Protein AF-0000000082933875 (afdb_homodimer)

Sequence (178 aa):
MRNLYGGKGKNNWSLFLLLLGGIVIGGFIGQYLGKVPYMQWINYGQEFGFKNPIVLDLSIIYIQFSFKMEITIASILGIIAAILIYKRIMRNLYGGKGKNNWSLFLLLLGGIVIGGFIGQYLGKVPYMQWINYGQEFGFKNPIVLDLSIIYIQFSFKMEITIASILGIIAAILIYKRI

Nearest PDB structures (foldseek):
  8j07-assembly1_o  TM=4.606E-01  e=3.537E+00  Homo sapiens
  5knc-assembly1_G  TM=3.522E-01  e=3.763E+00  Enterococcus hirae ATCC 9790
  8oui-assembly1_A  TM=2.511E-01  e=1.583E+00  Homo sapiens
  8ouj-assembly1_B  TM=2.886E-01  e=2.938E+00  Homo sapiens
  8j07-assembly1_o  TM=4.613E-01  e=4.138E+00  Homo sapiens

Organism: NCBI:txid1450156

Radius of gyration: 24.24 Å; Cα contacts (8 Å, |Δi|>4): 273; chains: 2; bounding box: 46×67×40 Å

InterPro domains:
  IPR025470 Protein of unknown function DUF4321 [PF14209] (40-86)

Secondary structure (DSSP, 8-state):
--TTS------HHHHHHHHHHHHHHHHHHHHHHTTSGGGGGGG-EEEEE-SS-EEEE-SSEEEEEEEEEEEEHHHHHHHHHHHHHHHH-/--TTS------HHHHHHHHHHHHHHHHHHHHHHTTSTT-GGGG-EEEEE-SS-EEEE-SSEEEEEEEEEEEEHHHHHHHHHHHHHHHH-

pLDDT: mean 89.06, std 16.61, range [25.64, 98.0]

Solvent-accessible surface area (backbone atoms only — not comparable to full-atom values): 9409 Å² total; per-residue (Å²): 130,78,65,70,72,56,82,64,66,91,43,75,64,56,53,51,51,39,36,52,49,17,32,45,52,16,25,50,51,12,58,61,44,28,69,38,91,92,35,37,73,36,40,46,62,51,80,44,65,55,93,62,61,52,70,48,76,71,89,31,42,38,40,37,40,37,43,39,33,48,49,20,51,27,10,53,51,20,34,54,52,29,52,54,50,57,75,69,102,131,81,64,72,72,54,82,63,66,92,41,74,64,57,54,51,50,39,36,52,48,17,32,44,53,16,25,51,51,11,57,60,43,30,69,41,92,89,34,42,70,35,40,45,61,50,80,44,64,53,92,60,62,54,70,47,76,71,89,32,42,37,39,37,40,38,43,39,32,49,50,20,52,28,10,52,52,19,33,54,51,29,53,56,49,58,76,68,102

Structure (mmCIF, N/CA/C/O backbone):
data_AF-0000000082933875-model_v1
#
loop_
_entity.id
_entity.type
_entity.pdbx_description
1 polymer 'DUF4321 domain-containing protein'
#
loop_
_atom_site.group_PDB
_atom_site.id
_atom_site.type_symbol
_atom_site.label_atom_id
_atom_site.label_alt_id
_atom_site.label_comp_id
_atom_site.label_asym_id
_atom_site.label_entity_id
_atom_site.label_seq_id
_atom_site.pdbx_PDB_ins_code
_atom_site.Cartn_x
_atom_site.Cartn_y
_atom_site.Cartn_z
_atom_site.occupancy
_atom_site.B_iso_or_equiv
_atom_site.auth_seq_id
_atom_site.auth_comp_id
_atom_site.auth_asym_id
_atom_site.auth_atom_id
_atom_site.pdbx_PDB_model_num
ATOM 1 N N . MET A 1 1 ? -24.047 -30.781 4.395 1 25.64 1 MET A N 1
ATOM 2 C CA . MET A 1 1 ? -23.297 -30.188 5.496 1 25.64 1 MET A CA 1
ATOM 3 C C . MET A 1 1 ? -22.891 -28.75 5.168 1 25.64 1 MET A C 1
ATOM 5 O O . MET A 1 1 ? -22.312 -28.047 6.004 1 25.64 1 MET A O 1
ATOM 9 N N . ARG A 1 2 ? -22.438 -28.547 3.842 1 37.28 2 ARG A N 1
ATOM 10 C CA . ARG A 1 2 ? -21.578 -27.547 3.227 1 37.28 2 ARG A CA 1
ATOM 11 C C . ARG A 1 2 ? -22.188 -26.141 3.369 1 37.28 2 ARG A C 1
ATOM 13 O O . ARG A 1 2 ? -21.812 -25.219 2.65 1 37.28 2 ARG A O 1
ATOM 20 N N . ASN A 1 3 ? -23.156 -26.219 4.191 1 36.19 3 ASN A N 1
ATOM 21 C CA . ASN A 1 3 ? -23.781 -24.922 4.359 1 36.19 3 ASN A CA 1
ATOM 22 C C . ASN A 1 3 ? -22.781 -23.875 4.871 1 36.19 3 ASN A C 1
ATOM 24 O O . ASN A 1 3 ? -23.172 -22.875 5.457 1 36.19 3 ASN A O 1
ATOM 28 N N . LEU A 1 4 ? -21.688 -24.375 5.148 1 43.41 4 LEU A N 1
ATOM 29 C CA . LEU A 1 4 ? -20.688 -23.562 5.852 1 43.41 4 LEU A CA 1
ATOM 30 C C . LEU A 1 4 ? -20.609 -22.172 5.254 1 43.41 4 LEU A C 1
ATOM 32 O O . LEU A 1 4 ? -20.094 -21.25 5.895 1 43.41 4 LEU A O 1
ATOM 36 N N . TYR A 1 5 ? -20.469 -22.234 3.953 1 46.09 5 TYR A N 1
ATOM 37 C CA . TYR A 1 5 ? -20.234 -20.922 3.391 1 46.09 5 TYR A CA 1
ATOM 38 C C . TYR A 1 5 ? -21.469 -20.031 3.535 1 46.09 5 TYR A C 1
ATOM 40 O O . TYR A 1 5 ? -22.5 -20.297 2.912 1 46.09 5 TYR A O 1
ATOM 48 N N . GLY A 1 6 ? -21.984 -19.859 4.656 1 40.56 6 GLY A N 1
ATOM 49 C CA . GLY A 1 6 ? -23.078 -18.938 4.918 1 40.56 6 GLY A CA 1
ATOM 50 C C . GLY A 1 6 ? -23.219 -17.859 3.859 1 40.56 6 GLY A C 1
ATOM 51 O O . GLY A 1 6 ? -22.281 -17.594 3.119 1 40.56 6 GLY A O 1
ATOM 52 N N . GLY A 1 7 ? -24.5 -17.656 3.424 1 38.84 7 GLY A N 1
ATOM 53 C CA . GLY A 1 7 ? -25 -16.656 2.49 1 38.84 7 GLY A CA 1
ATOM 54 C C . GLY A 1 7 ? -24.297 -15.328 2.602 1 38.84 7 GLY A C 1
ATOM 55 O O . GLY A 1 7 ? -24.922 -14.297 2.859 1 38.84 7 GLY A O 1
ATOM 56 N N . LYS A 1 8 ? -23.156 -15.227 3.391 1 46.88 8 LYS A N 1
ATOM 57 C CA . LYS A 1 8 ? -22.703 -13.844 3.395 1 46.88 8 LYS A CA 1
ATOM 58 C C . LYS A 1 8 ? -22.75 -13.242 1.991 1 46.88 8 LYS A C 1
ATOM 60 O O . LYS A 1 8 ? -22.469 -13.938 1.009 1 46.88 8 LYS A O 1
ATOM 65 N N . GLY A 1 9 ? -23.547 -12.406 1.633 1 53.41 9 GLY A N 1
ATOM 66 C CA . GLY A 1 9 ? -23.688 -11.633 0.412 1 53.41 9 GLY A CA 1
ATOM 67 C C . GLY A 1 9 ? -22.469 -11.711 -0.489 1 53.41 9 GLY A C 1
ATOM 68 O O . GLY A 1 9 ? -21.344 -11.859 -0.009 1 53.41 9 GLY A O 1
ATOM 69 N N . LYS A 1 10 ? -22.594 -12.492 -1.445 1 62.12 10 LYS A N 1
ATOM 70 C CA . LYS A 1 10 ? -21.547 -12.5 -2.467 1 62.12 10 LYS A CA 1
ATOM 71 C C . LYS A 1 10 ? -20.844 -11.148 -2.541 1 62.12 10 LYS A C 1
ATOM 73 O O . LYS A 1 10 ? -21.453 -10.141 -2.91 1 62.12 10 LYS A O 1
ATOM 78 N N . ASN A 1 11 ? -20.016 -10.922 -1.671 1 78.44 11 ASN A N 1
ATOM 79 C CA . ASN A 1 11 ? -19.344 -9.625 -1.611 1 78.44 11 ASN A CA 1
ATOM 80 C C . ASN A 1 11 ? -18.156 -9.57 -2.576 1 78.44 11 ASN A C 1
ATOM 82 O O . ASN A 1 11 ? -17.547 -10.594 -2.879 1 78.44 11 ASN A O 1
ATOM 86 N N . ASN A 1 12 ? -17.969 -8.523 -3.342 1 88.56 12 ASN A N 1
ATOM 87 C CA . ASN A 1 12 ? -16.891 -8.281 -4.289 1 88.56 12 ASN A CA 1
ATOM 88 C C . ASN A 1 12 ? -15.531 -8.633 -3.691 1 88.56 12 ASN A C 1
ATOM 90 O O . ASN A 1 12 ? -14.648 -9.125 -4.395 1 88.56 12 ASN A O 1
ATOM 94 N N . TRP A 1 13 ? -15.492 -8.562 -2.363 1 89.19 13 TRP A N 1
ATOM 95 C CA . TRP A 1 13 ? -14.211 -8.828 -1.721 1 89.19 13 TRP A CA 1
ATOM 96 C C . TRP A 1 13 ? -13.914 -10.328 -1.708 1 89.19 13 TRP A C 1
ATOM 98 O O . TRP A 1 13 ? -12.758 -10.734 -1.847 1 89.19 13 TRP A O 1
ATOM 108 N N .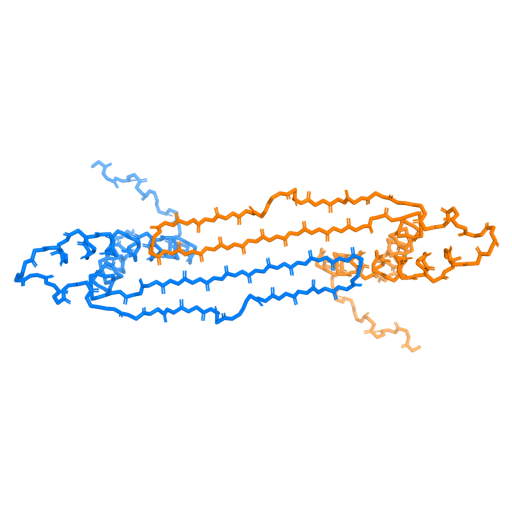 SER A 1 14 ? -14.906 -11.125 -1.561 1 90 14 SER A N 1
ATOM 109 C CA . SER A 1 14 ? -14.711 -12.57 -1.539 1 90 14 SER A CA 1
ATOM 110 C C . SER A 1 14 ? -14.242 -13.086 -2.896 1 90 14 SER A C 1
ATOM 112 O O . SER A 1 14 ? -13.383 -13.977 -2.969 1 90 14 SER A O 1
ATOM 114 N N . LEU A 1 15 ? -14.922 -12.523 -3.943 1 93.19 15 LEU A N 1
ATOM 115 C CA . LEU A 1 15 ? -14.477 -12.898 -5.281 1 93.19 15 LEU A CA 1
ATOM 116 C C . LEU A 1 15 ? -13.008 -12.547 -5.484 1 93.19 15 LEU A C 1
ATOM 118 O O . LEU A 1 15 ? -12.25 -13.328 -6.055 1 93.19 15 LEU A O 1
ATOM 122 N N . PHE A 1 16 ? -12.656 -11.352 -5.059 1 94.44 16 PHE A N 1
ATOM 123 C CA . PHE A 1 16 ? -11.281 -10.883 -5.176 1 94.44 16 PHE A CA 1
ATOM 124 C C . PHE A 1 16 ? -10.32 -11.852 -4.504 1 94.44 16 PHE A C 1
ATOM 126 O O . PHE A 1 16 ? -9.305 -12.227 -5.09 1 94.44 16 PHE A O 1
ATOM 133 N N . LEU A 1 17 ? -10.68 -12.289 -3.273 1 94 17 LEU A N 1
ATOM 134 C CA . LEU A 1 17 ? -9.828 -13.203 -2.521 1 94 17 LEU A CA 1
ATOM 135 C C . LEU A 1 17 ? -9.758 -14.562 -3.209 1 94 17 LEU A C 1
ATOM 137 O O . LEU A 1 17 ? -8.688 -15.18 -3.25 1 94 17 LEU A O 1
ATOM 141 N N . LEU A 1 18 ? -10.914 -15 -3.674 1 95.25 18 LEU A N 1
ATOM 142 C CA . LEU A 1 18 ? -10.969 -16.297 -4.359 1 95.25 18 LEU A CA 1
ATOM 143 C C . LEU A 1 18 ? -10.125 -16.266 -5.625 1 95.25 18 LEU A C 1
ATOM 145 O O . LEU A 1 18 ? -9.43 -17.234 -5.93 1 95.25 18 LEU A O 1
ATOM 149 N N . LEU A 1 19 ? -10.156 -15.109 -6.363 1 96.5 19 LEU A N 1
ATOM 150 C CA . LEU A 1 19 ? -9.367 -14.961 -7.574 1 96.5 19 LEU A CA 1
ATOM 151 C C . LEU A 1 19 ? -7.871 -14.977 -7.254 1 96.5 19 LEU A C 1
ATOM 153 O O . LEU A 1 19 ? -7.098 -15.656 -7.93 1 96.5 19 LEU A O 1
ATOM 157 N N . LEU A 1 20 ? -7.484 -14.258 -6.223 1 95.06 20 LEU A N 1
ATOM 158 C CA . LEU A 1 20 ? -6.09 -14.234 -5.793 1 95.06 20 LEU A CA 1
ATOM 159 C C . LEU A 1 20 ? -5.621 -15.641 -5.418 1 95.06 20 LEU A C 1
ATOM 161 O O . LEU A 1 20 ? -4.555 -16.078 -5.859 1 95.06 20 LEU A O 1
ATOM 165 N N . GLY A 1 21 ? -6.434 -16.281 -4.637 1 96.44 21 GLY A N 1
ATOM 166 C CA . GLY A 1 21 ? -6.125 -17.656 -4.266 1 96.44 21 GLY A CA 1
ATOM 167 C C . GLY A 1 21 ? -6.008 -18.578 -5.457 1 96.44 21 GLY A C 1
ATOM 168 O O . GLY A 1 21 ? -5.098 -19.406 -5.52 1 96.44 21 GLY A O 1
ATOM 169 N N . GLY A 1 22 ? -6.953 -18.469 -6.348 1 96.69 22 GLY A N 1
ATOM 170 C CA . GLY A 1 22 ? -6.93 -19.281 -7.555 1 96.69 22 GLY A CA 1
ATOM 171 C C . GLY A 1 22 ? -5.668 -19.094 -8.375 1 96.69 22 GLY A C 1
ATOM 172 O O . GLY A 1 22 ? -5.059 -20.062 -8.82 1 96.69 22 GLY A O 1
ATOM 173 N N . ILE A 1 23 ? -5.285 -17.812 -8.547 1 97.25 23 ILE A N 1
ATOM 174 C CA . ILE A 1 23 ? -4.09 -17.484 -9.312 1 97.25 23 ILE A CA 1
ATOM 175 C C . ILE A 1 23 ? -2.865 -18.109 -8.641 1 97.25 23 ILE A C 1
ATOM 177 O O . ILE A 1 23 ? -2.018 -18.703 -9.312 1 97.25 23 ILE A O 1
ATOM 181 N N . VAL A 1 24 ? -2.834 -17.969 -7.32 1 96.5 24 VAL A N 1
ATOM 182 C CA . VAL A 1 24 ? -1.686 -18.453 -6.562 1 96.5 24 VAL A CA 1
ATOM 183 C C . VAL A 1 24 ? -1.627 -19.984 -6.633 1 96.5 24 VAL A C 1
ATOM 185 O O . VAL A 1 24 ? -0.588 -20.547 -6.969 1 96.5 24 VAL A O 1
ATOM 188 N N . ILE A 1 25 ? -2.688 -20.688 -6.398 1 97.12 25 ILE A N 1
ATOM 189 C CA . ILE A 1 25 ? -2.744 -22.156 -6.438 1 97.12 25 ILE A CA 1
ATOM 190 C C . ILE A 1 25 ? -2.41 -22.641 -7.844 1 97.12 25 ILE A C 1
ATOM 192 O O . ILE A 1 25 ? -1.606 -23.562 -8.008 1 97.12 25 ILE A O 1
ATOM 196 N N . GLY A 1 26 ? -3.084 -22.062 -8.828 1 96.88 26 GLY A N 1
ATOM 197 C CA . GLY A 1 26 ? -2.777 -22.406 -10.203 1 96.88 26 GLY A CA 1
ATOM 198 C C . GLY A 1 26 ? -1.312 -22.234 -10.555 1 96.88 26 GLY A C 1
ATOM 199 O O . GLY A 1 26 ? -0.711 -23.109 -11.188 1 96.88 26 GLY A O 1
ATOM 200 N N . GLY A 1 27 ? -0.759 -21.078 -10.227 1 96.06 27 GLY A N 1
ATOM 201 C CA . GLY A 1 27 ? 0.65 -20.812 -10.469 1 96.06 27 GLY A CA 1
ATOM 202 C C . GLY A 1 27 ? 1.567 -21.844 -9.852 1 96.06 27 GLY A C 1
ATOM 203 O O . GLY A 1 27 ? 2.529 -22.281 -10.477 1 96.06 27 GLY A O 1
ATOM 204 N N . PHE A 1 28 ? 1.261 -22.203 -8.648 1 96.25 28 PHE A N 1
ATOM 205 C CA . PHE A 1 28 ? 2.057 -23.219 -7.969 1 96.25 28 PHE A CA 1
ATOM 206 C C . PHE A 1 28 ? 1.969 -24.547 -8.695 1 96.25 28 PHE A C 1
ATOM 208 O O . PHE A 1 28 ? 2.975 -25.25 -8.852 1 96.25 28 PHE A O 1
ATOM 215 N N . ILE A 1 29 ? 0.787 -24.984 -9.055 1 96.44 29 ILE A N 1
ATOM 216 C CA . ILE A 1 29 ? 0.592 -26.203 -9.844 1 96.44 29 ILE A CA 1
ATOM 217 C C . ILE A 1 29 ? 1.421 -26.125 -11.125 1 96.44 29 ILE A C 1
ATOM 219 O O . ILE A 1 29 ? 2.078 -27.109 -11.5 1 96.44 29 ILE A O 1
ATOM 223 N N . GLY A 1 30 ? 1.35 -24.969 -11.797 1 96.56 30 GLY A N 1
ATOM 224 C CA . GLY A 1 30 ? 2.131 -24.781 -13.008 1 96.56 30 GLY A CA 1
ATOM 225 C C . GLY A 1 30 ? 3.625 -24.938 -12.781 1 96.56 30 GLY A C 1
ATOM 226 O O . GLY A 1 30 ? 4.312 -25.594 -13.57 1 96.56 30 GLY A O 1
ATOM 227 N N . GLN A 1 31 ? 4.133 -24.312 -11.789 1 95.38 31 GLN A N 1
ATOM 228 C CA . GLN A 1 31 ? 5.555 -24.406 -11.469 1 95.38 31 GLN A CA 1
ATOM 229 C C . GLN A 1 31 ? 5.957 -25.859 -11.172 1 95.38 31 GLN A C 1
ATOM 231 O O . GLN A 1 31 ? 7.031 -26.297 -1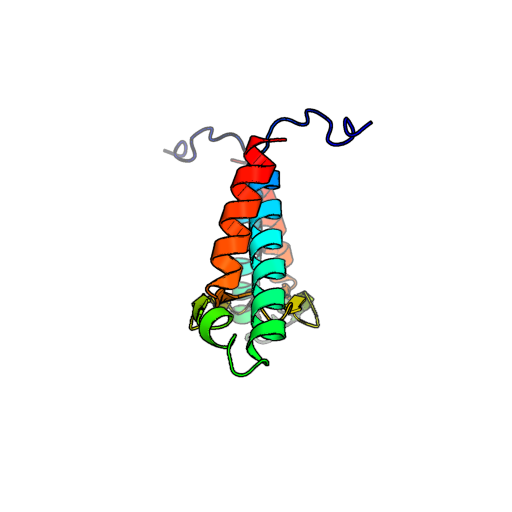1.578 1 95.38 31 GLN A O 1
ATOM 236 N N . TYR A 1 32 ? 5.109 -26.531 -10.383 1 95.5 32 TYR A N 1
ATOM 237 C CA . TYR A 1 32 ? 5.395 -27.922 -10.023 1 95.5 32 TYR A CA 1
ATOM 238 C C . TYR A 1 32 ? 5.355 -28.828 -11.25 1 95.5 32 TYR A C 1
ATOM 240 O O . TYR A 1 32 ? 6.289 -29.594 -11.484 1 95.5 32 TYR A O 1
ATOM 248 N N . LEU A 1 33 ? 4.367 -28.828 -12.023 1 95.69 33 LEU A N 1
ATOM 249 C CA . LEU A 1 33 ? 4.195 -29.672 -1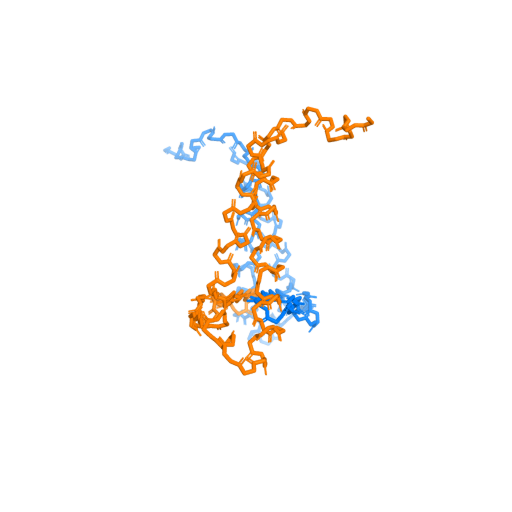3.203 1 95.69 33 LEU A CA 1
ATOM 250 C C . LEU A 1 33 ? 5.141 -29.234 -14.32 1 95.69 33 LEU A C 1
ATOM 252 O O . LEU A 1 33 ? 5.473 -30.047 -15.195 1 95.69 33 LEU A O 1
ATOM 256 N N . GLY A 1 34 ? 5.418 -27.953 -14.336 1 95.06 34 GLY A N 1
ATOM 257 C CA . GLY A 1 34 ? 6.34 -27.453 -15.344 1 95.06 34 GLY A CA 1
ATOM 258 C C . GLY A 1 34 ? 7.703 -28.109 -15.297 1 95.06 34 GLY A C 1
ATOM 259 O O . GLY A 1 34 ? 8.477 -28.016 -16.25 1 95.06 34 GLY A O 1
ATOM 260 N N . LYS A 1 35 ? 7.938 -28.812 -14.25 1 95.19 35 LYS A N 1
ATOM 261 C CA . LYS A 1 35 ? 9.211 -29.5 -14.094 1 95.19 35 LYS A CA 1
ATOM 262 C C . LYS A 1 35 ? 9.219 -30.828 -14.852 1 95.19 35 LYS A C 1
ATOM 264 O O . LYS A 1 35 ? 10.281 -31.422 -15.07 1 95.19 35 LYS A O 1
ATOM 269 N N . VAL A 1 36 ? 8.141 -31.297 -15.242 1 94.12 36 VAL A N 1
ATOM 270 C CA . VAL A 1 36 ? 7.992 -32.531 -16 1 94.12 36 VAL A CA 1
ATOM 271 C C . VAL A 1 36 ? 8.141 -32.25 -17.484 1 94.12 36 VAL A C 1
ATOM 273 O O . VAL A 1 36 ? 7.52 -31.312 -18.016 1 94.12 36 VAL A O 1
ATOM 276 N N . PRO A 1 37 ? 9.016 -32.969 -18.328 1 92.31 37 PRO A N 1
ATOM 277 C CA . PRO A 1 37 ? 9.367 -32.688 -19.719 1 92.31 37 PRO A CA 1
ATOM 278 C C . PRO A 1 37 ? 8.148 -32.531 -20.609 1 92.31 37 PRO A C 1
ATOM 280 O O . PRO A 1 37 ? 8.117 -31.656 -21.484 1 92.31 37 PRO A O 1
ATOM 283 N N . TYR A 1 38 ? 7.035 -33.156 -20.375 1 93.25 38 TYR A N 1
ATOM 284 C CA . TYR A 1 38 ? 5.871 -33.094 -21.25 1 93.25 38 TYR A CA 1
ATOM 285 C C . TYR A 1 38 ? 4.824 -32.125 -20.703 1 93.25 38 TYR A C 1
ATOM 287 O O . TYR A 1 38 ? 3.814 -31.859 -21.359 1 93.25 38 TYR A O 1
ATOM 295 N N . MET A 1 39 ? 5.16 -31.469 -19.594 1 95.44 39 MET A N 1
ATOM 296 C CA . MET A 1 39 ? 4.156 -30.609 -18.969 1 95.44 39 MET A CA 1
ATOM 297 C C . MET A 1 39 ? 4.691 -29.188 -18.797 1 95.44 39 MET A C 1
ATOM 299 O O . MET A 1 39 ? 4.113 -28.391 -18.062 1 95.44 39 MET A O 1
ATOM 303 N N . GLN A 1 40 ? 5.691 -28.781 -19.562 1 94.62 40 GLN A N 1
ATOM 304 C CA . GLN A 1 40 ? 6.332 -27.484 -19.422 1 94.62 40 GLN A CA 1
ATOM 305 C C . GLN A 1 40 ? 5.41 -26.359 -19.891 1 94.62 40 GLN A C 1
ATOM 307 O O . GLN A 1 40 ? 5.488 -25.234 -19.406 1 94.62 40 GLN A O 1
ATOM 312 N N . TRP A 1 41 ? 4.57 -26.766 -20.891 1 95.44 41 TRP A N 1
ATOM 313 C CA . TRP A 1 41 ? 3.664 -25.781 -21.469 1 95.44 41 TRP A CA 1
ATOM 314 C C . TRP A 1 41 ? 2.699 -25.25 -20.406 1 95.44 41 TRP A C 1
ATOM 316 O O . TRP A 1 41 ? 2.217 -24.109 -20.516 1 95.44 41 TRP A O 1
ATOM 326 N N . ILE A 1 42 ? 2.521 -25.906 -19.25 1 96.5 42 ILE A N 1
ATOM 327 C CA . ILE A 1 42 ? 1.612 -25.531 -18.188 1 96.5 42 ILE A CA 1
ATOM 328 C C . ILE A 1 42 ? 2.189 -24.328 -17.422 1 96.5 42 ILE A C 1
ATOM 330 O O . ILE A 1 42 ? 1.443 -23.484 -16.922 1 96.5 42 ILE A O 1
ATOM 334 N N . ASN A 1 43 ? 3.418 -24.188 -17.406 1 96.38 43 ASN A N 1
ATOM 335 C CA . ASN A 1 43 ? 4.109 -23.156 -16.641 1 96.38 43 ASN A CA 1
ATOM 336 C C . ASN A 1 43 ? 4.484 -21.969 -17.516 1 96.38 43 ASN A C 1
ATOM 338 O O . ASN A 1 43 ? 5.121 -21.031 -17.047 1 96.38 43 ASN A O 1
ATOM 342 N N . TYR A 1 44 ? 4.141 -22.125 -18.828 1 95.5 44 TYR A N 1
ATOM 343 C CA . TYR A 1 44 ? 4.375 -20.969 -19.703 1 95.5 44 TYR A CA 1
ATOM 344 C C . TYR A 1 44 ? 3.521 -19.781 -19.281 1 95.5 44 TYR A C 1
ATOM 346 O O . TYR A 1 44 ? 2.311 -19.922 -19.078 1 95.5 44 TYR A O 1
ATOM 354 N N . GLY A 1 45 ? 4.156 -18.594 -19 1 94.25 45 GLY A N 1
ATOM 355 C CA . GLY A 1 45 ? 3.414 -17.438 -18.5 1 94.25 45 GLY A CA 1
ATOM 356 C C . GLY A 1 45 ? 4.164 -16.125 -18.656 1 94.25 45 GLY A C 1
ATOM 357 O O . GLY A 1 45 ? 5.273 -16.109 -19.203 1 94.25 45 GLY A O 1
ATOM 358 N N . GLN A 1 46 ? 3.52 -15.039 -18.359 1 93.88 46 GLN A N 1
ATOM 359 C CA . GLN A 1 46 ? 4.074 -13.695 -18.422 1 93.88 46 GLN A CA 1
ATOM 360 C C . GLN A 1 46 ? 3.965 -13 -17.062 1 93.88 46 GLN A C 1
ATOM 362 O O . GLN A 1 46 ? 3.039 -13.266 -16.297 1 93.88 46 GLN A O 1
ATOM 367 N N . GLU A 1 47 ? 5.016 -12.109 -16.859 1 94.12 47 GLU A N 1
ATOM 368 C CA . GLU A 1 47 ? 5 -11.312 -15.633 1 94.12 47 GLU A CA 1
ATOM 369 C C . GLU A 1 47 ? 4.184 -10.031 -15.82 1 94.12 47 GLU A C 1
ATOM 371 O O . GLU A 1 47 ? 4.352 -9.32 -16.812 1 94.12 47 GLU A O 1
ATOM 376 N N . PHE A 1 48 ? 3.324 -9.867 -14.898 1 94.31 48 PHE A N 1
ATOM 377 C CA . PHE A 1 48 ? 2.531 -8.648 -14.867 1 94.31 48 PHE A CA 1
ATOM 378 C C . PHE A 1 48 ? 2.791 -7.867 -13.578 1 94.31 48 PHE A C 1
ATOM 380 O O . PHE A 1 48 ? 3.064 -8.461 -12.531 1 94.31 48 PHE A O 1
ATOM 387 N N . GLY A 1 49 ? 2.82 -6.605 -13.672 1 94 49 GLY A N 1
ATOM 388 C CA . GLY A 1 49 ? 3.012 -5.758 -12.5 1 94 49 GLY A CA 1
ATOM 389 C C . GLY A 1 49 ? 3.652 -4.422 -12.836 1 94 49 GLY A C 1
ATOM 390 O O . GLY A 1 49 ? 3.686 -4.016 -13.992 1 94 49 GLY A O 1
ATOM 391 N N . PHE A 1 50 ? 4.082 -3.68 -11.867 1 93.69 50 PHE A N 1
ATOM 392 C CA . PHE A 1 50 ? 4.801 -2.424 -12.047 1 93.69 50 PHE A CA 1
ATOM 393 C C . PHE A 1 50 ? 6.277 -2.682 -12.32 1 93.69 50 PHE A C 1
ATOM 395 O O . PHE A 1 50 ? 6.93 -3.428 -11.586 1 93.69 50 PHE A O 1
ATOM 402 N N . LYS A 1 51 ? 6.652 -2.203 -13.438 1 92 51 LYS A N 1
ATOM 403 C CA . LYS A 1 51 ? 8.078 -2.326 -13.734 1 92 51 LYS A CA 1
ATOM 404 C C . LYS A 1 51 ? 8.922 -1.662 -12.656 1 92 51 LYS A C 1
ATOM 406 O O . LYS A 1 51 ? 9.93 -2.223 -12.219 1 92 51 LYS A O 1
ATOM 411 N N . ASN A 1 52 ? 8.438 -0.452 -12.219 1 93.75 52 ASN A N 1
ATOM 412 C CA . ASN A 1 52 ? 9.047 0.262 -11.102 1 93.75 52 ASN A CA 1
ATOM 413 C C . ASN A 1 52 ? 8.047 0.5 -9.977 1 93.75 52 ASN A C 1
ATOM 415 O O . ASN A 1 52 ? 6.863 0.718 -10.227 1 93.75 52 ASN A O 1
ATOM 419 N N . PRO A 1 53 ? 8.531 0.38 -8.711 1 93.12 53 PRO A N 1
ATOM 420 C CA . PRO A 1 53 ? 7.625 0.668 -7.598 1 93.12 53 PRO A CA 1
ATOM 421 C C . PRO A 1 53 ? 7.059 2.086 -7.652 1 93.12 53 PRO A C 1
ATOM 423 O O . PRO A 1 53 ? 7.703 2.992 -8.18 1 93.12 53 PRO A O 1
ATOM 426 N N . ILE A 1 54 ? 5.914 2.205 -7.25 1 95.56 54 ILE A N 1
ATOM 427 C CA . ILE A 1 54 ? 5.34 3.531 -7.051 1 95.56 54 ILE A CA 1
ATOM 428 C C . ILE A 1 54 ? 5.898 4.148 -5.773 1 95.56 54 ILE A C 1
ATOM 430 O O . ILE A 1 54 ? 5.695 3.619 -4.68 1 95.56 54 ILE A O 1
ATOM 434 N N . VAL A 1 55 ? 6.633 5.168 -5.922 1 95.12 55 VAL A N 1
ATOM 435 C CA . VAL A 1 55 ? 7.328 5.742 -4.777 1 95.12 55 VAL A CA 1
ATOM 436 C C . VAL A 1 55 ? 6.879 7.188 -4.574 1 95.12 55 VAL A C 1
ATOM 438 O O . VAL A 1 55 ? 6.891 7.988 -5.516 1 95.12 55 VAL A O 1
ATOM 441 N N . LEU A 1 56 ? 6.406 7.535 -3.488 1 93.5 56 LEU A N 1
ATOM 442 C CA . LEU A 1 56 ? 6.145 8.906 -3.055 1 93.5 56 LEU A CA 1
ATOM 443 C C . LEU A 1 56 ? 7.16 9.344 -2.006 1 93.5 56 LEU A C 1
ATOM 445 O O . LEU A 1 56 ? 7.148 8.844 -0.876 1 93.5 56 LEU A O 1
ATOM 449 N N . ASP A 1 57 ? 8 10.242 -2.404 1 95.31 57 ASP A N 1
ATOM 450 C CA . ASP A 1 57 ? 9.031 10.773 -1.521 1 95.31 57 ASP A CA 1
ATOM 451 C C . ASP A 1 57 ? 8.883 12.281 -1.347 1 95.31 57 ASP A C 1
ATOM 453 O O . ASP A 1 57 ? 9.195 13.047 -2.262 1 95.31 57 ASP A O 1
ATOM 457 N N . LEU A 1 58 ? 8.344 12.75 -0.271 1 93.75 58 LEU A N 1
ATOM 458 C CA . LEU A 1 58 ? 8.133 14.164 0.006 1 93.75 58 LEU A CA 1
ATOM 459 C C . LEU A 1 58 ? 9.172 14.68 1.002 1 93.75 58 LEU A C 1
ATOM 461 O O . LEU A 1 58 ? 9.047 15.797 1.509 1 93.75 58 LEU A O 1
ATOM 465 N N . SER A 1 59 ? 10.188 13.977 1.291 1 90.94 59 SER A N 1
ATOM 466 C CA . SER A 1 59 ? 11.227 14.297 2.262 1 90.94 59 SER A CA 1
ATOM 467 C C . SER A 1 59 ? 10.742 14.055 3.689 1 90.94 59 SER A C 1
ATOM 469 O O . SER A 1 59 ? 11.477 13.5 4.512 1 90.94 59 SER A O 1
ATOM 471 N N . ILE A 1 60 ? 9.539 14.32 3.988 1 93.75 60 ILE A N 1
ATOM 472 C CA . ILE A 1 60 ? 8.938 14.156 5.309 1 93.75 60 ILE A CA 1
ATOM 473 C C . ILE A 1 60 ? 8.211 12.82 5.379 1 93.75 60 ILE A C 1
ATOM 475 O O . ILE A 1 60 ? 8.266 12.125 6.398 1 93.75 60 ILE A O 1
ATOM 479 N N . ILE A 1 61 ? 7.578 12.469 4.273 1 96 61 ILE A N 1
ATOM 480 C CA . ILE A 1 61 ? 6.816 11.227 4.172 1 96 61 ILE A CA 1
ATOM 481 C C . ILE A 1 61 ? 7.328 10.398 2.99 1 96 61 ILE A C 1
ATOM 483 O O . ILE A 1 61 ? 7.555 10.938 1.903 1 96 61 ILE A O 1
ATOM 487 N N . TYR A 1 62 ? 7.57 9.141 3.254 1 96.06 62 TYR A N 1
ATOM 488 C CA . TYR A 1 62 ? 7.992 8.195 2.225 1 96.06 62 TYR A CA 1
ATOM 489 C C . TYR A 1 62 ? 7.043 7.008 2.148 1 96.06 62 TYR A C 1
ATOM 491 O O . TYR A 1 62 ? 6.762 6.363 3.162 1 96.06 62 TYR A O 1
ATOM 499 N N . ILE A 1 63 ? 6.457 6.719 1.016 1 96.81 63 ILE A N 1
ATOM 500 C CA . ILE A 1 63 ? 5.59 5.57 0.768 1 96.81 63 ILE A CA 1
ATOM 501 C C . ILE A 1 63 ? 6.039 4.852 -0.501 1 96.81 63 ILE A C 1
ATOM 503 O O . ILE A 1 63 ? 6.312 5.488 -1.521 1 96.81 63 ILE A O 1
ATOM 507 N N . GLN A 1 64 ? 6.168 3.645 -0.444 1 96.81 64 GLN A N 1
ATOM 508 C C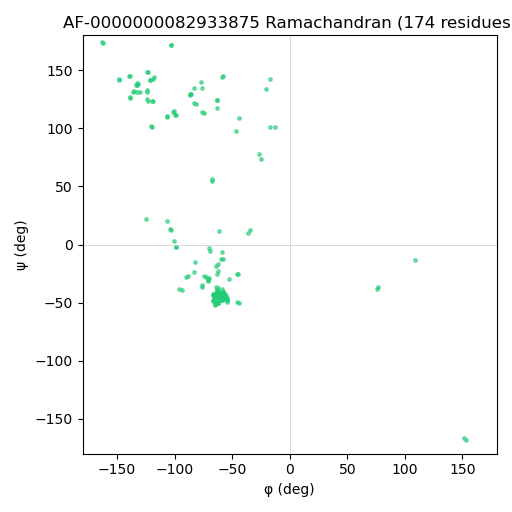A . GLN A 1 64 ? 6.539 2.844 -1.605 1 96.81 64 GLN A CA 1
ATOM 509 C C . GLN A 1 64 ? 5.637 1.62 -1.741 1 96.81 64 GLN A C 1
ATOM 511 O O . GLN A 1 64 ? 5.32 0.961 -0.748 1 96.81 64 GLN A O 1
ATOM 516 N N . PHE A 1 65 ? 5.207 1.292 -2.91 1 97.31 65 PHE A N 1
ATOM 517 C CA . PHE A 1 65 ? 4.379 0.135 -3.223 1 97.31 65 PHE A CA 1
ATOM 518 C C . PHE A 1 65 ? 4.887 -0.572 -4.473 1 97.31 65 PHE A C 1
ATOM 520 O O . PHE A 1 65 ? 5.219 0.076 -5.469 1 97.31 65 PHE A O 1
ATOM 527 N N . SER A 1 66 ? 5.016 -1.791 -4.391 1 97.12 66 SER A N 1
ATOM 528 C CA . SER A 1 66 ? 5.387 -2.613 -5.535 1 97.12 66 SER A CA 1
ATOM 529 C C . SER A 1 66 ? 4.477 -3.83 -5.664 1 97.12 66 SER A C 1
ATOM 531 O O . SER A 1 66 ? 4.109 -4.445 -4.66 1 97.12 66 SER A O 1
ATOM 533 N N . PHE A 1 67 ? 4.109 -4.133 -6.805 1 97.25 67 PHE A N 1
ATOM 534 C CA . PHE A 1 67 ? 3.285 -5.293 -7.109 1 97.25 67 PHE A CA 1
ATOM 535 C C . PHE A 1 67 ? 3.775 -5.988 -8.375 1 97.25 67 PHE A C 1
ATOM 537 O O . PHE A 1 67 ? 3.977 -5.348 -9.406 1 97.25 67 PHE A O 1
ATOM 544 N N . LYS A 1 68 ? 4.035 -7.254 -8.305 1 96.56 68 LYS A N 1
ATOM 545 C CA . LYS A 1 68 ? 4.391 -8.117 -9.43 1 96.56 68 LYS A CA 1
ATOM 546 C C . LYS A 1 68 ? 3.688 -9.469 -9.328 1 96.56 68 LYS A C 1
ATOM 548 O O . LYS A 1 68 ? 3.504 -10 -8.234 1 96.56 68 LYS A O 1
ATOM 553 N N . MET A 1 69 ? 3.307 -10.031 -10.469 1 95.56 69 MET A N 1
ATOM 554 C CA . MET A 1 69 ? 2.65 -11.336 -10.492 1 95.56 69 MET A CA 1
ATOM 555 C C . MET A 1 69 ? 3 -12.094 -11.766 1 95.56 69 MET A C 1
ATOM 557 O O . MET A 1 69 ? 3.121 -11.492 -12.836 1 95.56 69 MET A O 1
ATOM 561 N N . GLU A 1 70 ? 3.184 -13.297 -11.672 1 95.62 70 GLU A N 1
ATOM 562 C CA . GLU A 1 70 ? 3.375 -14.172 -12.828 1 95.62 70 GLU A CA 1
ATOM 563 C C . GLU A 1 70 ? 2.092 -14.922 -13.164 1 95.62 70 GLU A C 1
ATOM 565 O O . GLU A 1 70 ? 1.593 -15.711 -12.352 1 95.62 70 GLU A O 1
ATOM 570 N N . ILE A 1 71 ? 1.534 -14.656 -14.305 1 96.62 71 ILE A N 1
ATOM 571 C CA . ILE A 1 71 ? 0.327 -15.344 -14.758 1 96.62 71 ILE A CA 1
ATOM 572 C C . ILE A 1 71 ? 0.698 -16.453 -15.742 1 96.62 71 ILE A C 1
ATOM 574 O O . ILE A 1 71 ? 1.18 -16.172 -16.844 1 96.62 71 ILE A O 1
ATOM 578 N N . THR A 1 72 ? 0.539 -17.703 -15.406 1 97.25 72 THR A N 1
ATOM 579 C CA . THR A 1 72 ? 0.799 -18.875 -16.25 1 97.25 72 THR A CA 1
ATOM 580 C C . THR A 1 72 ? -0.506 -19.453 -16.781 1 97.25 72 THR A C 1
ATOM 582 O O . THR A 1 72 ? -1.592 -19 -16.406 1 97.25 72 THR A O 1
ATOM 585 N N . ILE A 1 73 ? -0.383 -20.438 -17.719 1 97.69 73 ILE A N 1
ATOM 586 C CA . ILE A 1 73 ? -1.556 -21.141 -18.234 1 97.69 73 ILE A CA 1
ATOM 587 C C . ILE A 1 73 ? -2.311 -21.797 -17.078 1 97.69 73 ILE A C 1
ATOM 589 O O . ILE A 1 73 ? -3.541 -21.734 -17.016 1 97.69 73 ILE A O 1
ATOM 593 N N . ALA A 1 74 ? -1.546 -22.359 -16.156 1 97.94 74 ALA A N 1
ATOM 594 C CA . ALA A 1 74 ? -2.139 -22.984 -14.984 1 97.94 74 ALA A CA 1
ATOM 595 C C . ALA A 1 74 ? -2.873 -21.953 -14.125 1 97.94 74 ALA A C 1
ATOM 597 O O . ALA A 1 74 ? -3.936 -22.25 -13.57 1 97.94 74 ALA A O 1
ATOM 598 N N . SER A 1 75 ? -2.389 -20.766 -14 1 98 75 SER A N 1
ATOM 599 C CA . SER A 1 75 ? -3.029 -19.688 -13.258 1 98 75 SER A CA 1
ATOM 600 C C . SER A 1 75 ? -4.371 -19.297 -13.875 1 98 75 SER A C 1
ATOM 602 O O . SER A 1 75 ? -5.336 -19.031 -13.164 1 98 75 SER A O 1
ATOM 604 N N . ILE A 1 76 ? -4.387 -19.234 -15.164 1 97.75 76 ILE A N 1
ATOM 605 C CA . ILE A 1 76 ? -5.617 -18.922 -15.883 1 97.75 76 ILE A CA 1
ATOM 606 C C . ILE A 1 76 ? -6.688 -19.953 -15.547 1 97.75 76 ILE A C 1
ATOM 608 O O . ILE A 1 76 ? -7.832 -19.609 -15.258 1 97.75 76 ILE A O 1
ATOM 612 N N . LEU A 1 77 ? -6.25 -21.234 -15.547 1 97.94 77 LEU A N 1
ATOM 613 C CA . LEU A 1 77 ? -7.176 -22.281 -15.156 1 97.94 77 LEU A CA 1
ATOM 614 C C . LEU A 1 77 ? -7.645 -22.094 -13.719 1 97.94 77 LEU A C 1
ATOM 616 O O . LEU A 1 77 ? -8.812 -22.344 -13.398 1 97.94 77 LEU A O 1
ATOM 620 N N . GLY A 1 78 ? -6.73 -21.734 -12.906 1 97.56 78 GLY A N 1
ATOM 621 C CA . GLY A 1 78 ? -7.078 -21.438 -11.523 1 97.56 78 GLY A CA 1
ATOM 622 C C . GLY A 1 78 ? -8.109 -20.328 -11.398 1 97.56 78 GLY A C 1
ATOM 623 O O . GLY A 1 78 ? -9.023 -20.422 -10.57 1 97.56 78 GLY A O 1
ATOM 624 N N . ILE A 1 79 ? -8.039 -19.297 -12.227 1 97.56 79 ILE A N 1
ATOM 625 C CA . ILE A 1 79 ? -8.984 -18.188 -12.242 1 97.56 79 ILE A CA 1
ATOM 626 C C . ILE A 1 79 ? -10.367 -18.688 -12.656 1 97.56 79 ILE A C 1
ATOM 628 O O . ILE A 1 79 ? -11.367 -18.375 -12.016 1 97.56 79 ILE A O 1
ATOM 632 N N . ILE A 1 80 ? -10.406 -19.422 -13.734 1 97.88 80 ILE A N 1
ATOM 633 C CA . ILE A 1 80 ? -11.656 -20 -14.219 1 97.88 80 ILE A CA 1
ATOM 634 C C . ILE A 1 80 ? -12.32 -20.812 -13.109 1 97.88 80 ILE A C 1
ATOM 636 O O . ILE A 1 80 ? -13.516 -20.656 -12.844 1 97.88 80 ILE A O 1
ATOM 640 N N . ALA A 1 81 ? -11.555 -21.672 -12.422 1 97.75 81 ALA A N 1
ATOM 641 C CA . ALA A 1 81 ? -12.062 -22.484 -11.32 1 97.75 81 ALA A CA 1
ATOM 642 C C . ALA A 1 81 ? -12.617 -21.594 -10.203 1 97.75 81 ALA A C 1
ATOM 644 O O . ALA A 1 81 ? -13.664 -21.906 -9.625 1 97.75 81 ALA A O 1
ATOM 645 N N . ALA A 1 82 ? -11.898 -20.547 -9.922 1 96.88 82 ALA A N 1
ATOM 646 C CA . ALA A 1 82 ? -12.32 -19.625 -8.875 1 96.88 82 ALA A CA 1
ATOM 647 C C . ALA A 1 82 ? -13.68 -19 -9.203 1 96.88 82 ALA A C 1
ATOM 649 O O . ALA A 1 82 ? -14.547 -18.891 -8.336 1 96.88 82 ALA A O 1
ATOM 650 N N . ILE A 1 83 ? -13.836 -18.547 -10.469 1 96.25 83 ILE A N 1
ATOM 651 C CA . ILE A 1 83 ? -15.078 -17.938 -10.922 1 96.25 83 ILE A CA 1
ATOM 652 C C . ILE A 1 83 ? -16.219 -18.953 -10.828 1 96.25 83 ILE A C 1
ATOM 654 O O . ILE A 1 83 ? -17.312 -18.625 -10.359 1 96.25 83 ILE A O 1
ATOM 658 N N . LEU A 1 84 ? -16.016 -20.188 -11.219 1 96.5 84 LEU A N 1
ATOM 659 C CA . LEU A 1 84 ? -17.031 -21.25 -11.18 1 96.5 84 LEU A CA 1
ATOM 660 C C . LEU A 1 84 ? -17.438 -21.547 -9.742 1 96.5 84 LEU A C 1
ATOM 662 O O . LEU A 1 84 ? -18.625 -21.734 -9.453 1 96.5 84 LEU A O 1
ATOM 666 N N . ILE A 1 85 ? -16.438 -21.594 -8.828 1 94.62 85 ILE A N 1
ATOM 667 C CA . ILE A 1 85 ? -16.688 -21.844 -7.414 1 94.62 85 ILE A CA 1
ATOM 668 C C . ILE A 1 85 ? -17.5 -20.703 -6.824 1 94.62 85 ILE A C 1
ATOM 670 O O . ILE A 1 85 ? -18.438 -20.922 -6.055 1 94.62 85 ILE A O 1
ATOM 674 N N . TYR A 1 86 ? -17.125 -19.469 -7.195 1 93.62 86 TYR A N 1
ATOM 675 C CA . TYR A 1 86 ? -17.828 -18.281 -6.711 1 93.62 86 TYR A CA 1
ATOM 676 C C . TYR A 1 86 ? -19.297 -18.328 -7.113 1 93.62 86 TYR A C 1
ATOM 678 O O . TYR A 1 86 ? -20.172 -17.969 -6.324 1 93.62 86 TYR A O 1
ATOM 686 N N . LYS A 1 87 ? -19.5 -18.672 -8.438 1 92.5 87 LYS A N 1
ATOM 687 C CA . LYS A 1 87 ? -20.859 -18.75 -8.961 1 92.5 87 LYS A CA 1
ATOM 688 C C . LYS A 1 87 ? -21.672 -19.828 -8.242 1 92.5 87 LYS A C 1
ATOM 690 O O . LYS A 1 87 ? -22.891 -19.75 -8.18 1 92.5 87 LYS A O 1
ATOM 695 N N . ARG A 1 88 ? -20.953 -20.75 -7.676 1 90.5 88 ARG A N 1
ATOM 696 C CA . ARG A 1 88 ? -21.609 -21.875 -7.016 1 90.5 88 ARG A CA 1
ATOM 697 C C . ARG A 1 88 ? -21.875 -21.562 -5.547 1 90.5 88 ARG A C 1
ATOM 699 O O . ARG A 1 88 ? -22.75 -22.156 -4.926 1 90.5 88 ARG A O 1
ATOM 706 N N . ILE A 1 89 ? -21.062 -20.734 -5.016 1 79.62 89 ILE A N 1
ATOM 707 C CA . ILE A 1 89 ? -21.297 -20.328 -3.635 1 79.62 89 ILE A CA 1
ATOM 708 C C . ILE A 1 89 ? -22.422 -19.297 -3.58 1 79.62 89 ILE A C 1
ATOM 710 O O . ILE A 1 89 ? -23.281 -19.344 -2.693 1 79.62 89 ILE A O 1
ATOM 714 N N . MET B 1 1 ? -17.047 34.938 0.202 1 31.41 1 MET B N 1
ATOM 715 C CA . MET B 1 1 ? -16.844 34.062 -0.937 1 31.41 1 MET B CA 1
ATOM 716 C C . MET B 1 1 ? -16.625 32.625 -0.474 1 31.41 1 MET B C 1
ATOM 718 O O . MET B 1 1 ? -16.094 31.797 -1.217 1 31.41 1 MET B O 1
ATOM 722 N N . ARG B 1 2 ? -16.469 32.344 0.869 1 41.94 2 ARG B N 1
ATOM 723 C CA . ARG B 1 2 ? -15.789 31.312 1.624 1 41.94 2 ARG B CA 1
ATOM 724 C C . ARG B 1 2 ? -16.5 29.969 1.467 1 41.94 2 ARG B C 1
ATOM 726 O O . ARG B 1 2 ? -16.141 29 2.129 1 41.94 2 ARG B O 1
ATOM 733 N N . ASN B 1 3 ? -17.609 30.062 0.739 1 39.72 3 ASN B N 1
ATOM 734 C CA . ASN B 1 3 ? -18.5 28.906 0.691 1 39.72 3 ASN B CA 1
ATOM 735 C C . ASN B 1 3 ? -17.875 27.75 -0.079 1 39.72 3 ASN B C 1
ATOM 737 O O . ASN B 1 3 ? -18.578 26.859 -0.561 1 39.72 3 ASN B O 1
ATOM 741 N N . LEU B 1 4 ? -16.688 28.078 -0.66 1 43.38 4 LEU B N 1
ATOM 742 C CA . LEU B 1 4 ? -16.219 27.109 -1.632 1 43.38 4 LEU B CA 1
ATOM 743 C C . LEU B 1 4 ? -16.344 25.688 -1.085 1 43.38 4 LEU B C 1
ATOM 745 O O . LEU B 1 4 ? -16.297 24.719 -1.845 1 43.38 4 LEU B O 1
ATOM 749 N N . TYR B 1 5 ? -15.805 25.578 0.155 1 46.22 5 TYR B N 1
ATOM 750 C CA . TYR B 1 5 ? -15.805 24.188 0.605 1 46.22 5 TYR B CA 1
ATOM 751 C C . TYR B 1 5 ? -17.234 23.703 0.842 1 46.22 5 TYR B C 1
ATOM 753 O O . TYR B 1 5 ? -17.906 24.156 1.759 1 46.22 5 TYR B O 1
ATOM 761 N N . GLY B 1 6 ? -18.094 23.766 -0.081 1 41.75 6 GLY B N 1
ATOM 762 C CA . GLY B 1 6 ? -19.406 23.109 0.037 1 41.75 6 GLY B CA 1
ATOM 763 C C . GLY B 1 6 ? -19.453 22.062 1.132 1 41.75 6 GLY B C 1
ATOM 764 O O . GLY B 1 6 ? -18.406 21.609 1.612 1 41.75 6 GLY B O 1
ATOM 765 N N . GLY B 1 7 ? -20.609 21.969 1.861 1 42.31 7 GLY B N 1
ATOM 766 C CA . GLY B 1 7 ? -20.969 21.016 2.893 1 42.31 7 GLY B CA 1
ATOM 767 C C . GLY B 1 7 ? -20.406 19.625 2.641 1 42.31 7 GLY B C 1
ATOM 768 O O . GLY B 1 7 ? -21.156 18.656 2.564 1 42.31 7 GLY B O 1
ATOM 769 N N . LYS B 1 8 ? -19.5 19.469 1.728 1 48.09 8 LYS B N 1
ATOM 770 C CA . LYS B 1 8 ? -19.156 18.062 1.58 1 48.09 8 LYS B CA 1
ATOM 771 C C . LYS B 1 8 ? -18.922 17.406 2.939 1 48.09 8 LYS B C 1
ATOM 773 O O . LYS B 1 8 ? -18.281 17.984 3.818 1 48.09 8 LYS B O 1
ATOM 778 N N . GLY B 1 9 ? -19.891 16.734 3.484 1 51.66 9 GLY B N 1
ATOM 779 C CA . GLY B 1 9 ? -19.875 16.016 4.746 1 51.66 9 GLY B CA 1
ATOM 780 C C . GLY B 1 9 ? -18.469 15.734 5.262 1 51.66 9 GLY B C 1
ATOM 781 O O . GLY B 1 9 ? -17.531 15.555 4.477 1 51.66 9 GLY B O 1
ATOM 782 N N . LYS B 1 10 ? -18.031 16.609 6.281 1 62.41 10 LYS B N 1
ATOM 783 C CA . LYS B 1 10 ? -16.766 16.344 6.953 1 62.41 10 LYS B CA 1
ATOM 784 C C . LYS B 1 10 ? -16.406 14.859 6.887 1 62.41 10 LYS B C 1
ATOM 786 O O . LYS B 1 10 ? -17.094 14.023 7.477 1 62.41 10 LYS B O 1
ATOM 791 N N . ASN B 1 11 ? -16.016 14.406 5.793 1 78.31 11 ASN B N 1
ATOM 792 C CA . ASN B 1 11 ? -15.68 13.008 5.582 1 78.31 11 ASN B CA 1
ATOM 793 C C . ASN B 1 11 ? -14.32 12.648 6.188 1 78.31 11 ASN B C 1
ATOM 795 O O . ASN B 1 11 ? -13.445 13.508 6.297 1 78.31 11 ASN B O 1
ATOM 799 N N . ASN B 1 12 ? -14.211 11.555 6.887 1 87.62 12 ASN B N 1
ATOM 800 C CA . ASN B 1 12 ? -12.992 11.047 7.512 1 87.62 12 ASN B CA 1
ATOM 801 C C . ASN B 1 12 ? -11.797 11.125 6.562 1 87.62 12 ASN B C 1
ATOM 803 O O . ASN B 1 12 ? -10.672 11.391 6.992 1 87.62 12 ASN B O 1
ATOM 807 N N . TRP B 1 13 ? -12.148 11.102 5.297 1 88.88 13 TRP B N 1
ATOM 808 C CA . TRP B 1 13 ? -11.055 11.102 4.324 1 88.88 13 TRP B CA 1
ATOM 809 C C . TRP B 1 13 ? -10.445 12.492 4.195 1 88.88 13 TRP B C 1
ATOM 811 O O . TRP B 1 13 ? -9.234 12.633 4.004 1 88.88 13 TRP B O 1
ATOM 821 N N . SER B 1 14 ? -11.242 13.492 4.277 1 89.5 14 SER B N 1
ATOM 822 C CA . SER B 1 14 ? -10.742 14.859 4.164 1 89.5 14 SER B CA 1
ATOM 823 C C . SER B 1 14 ? -9.8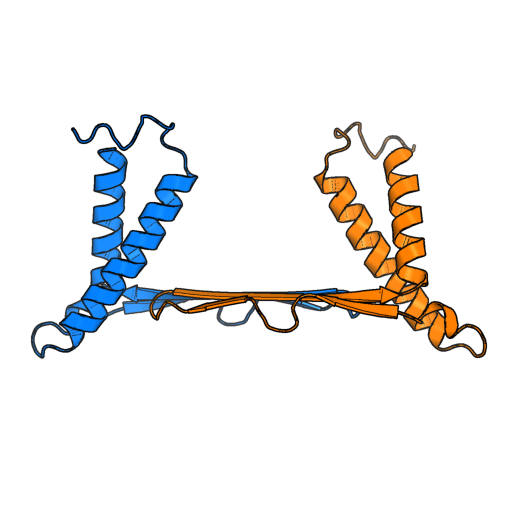2 15.203 5.332 1 89.5 14 SER B C 1
ATOM 825 O O . SER B 1 14 ? -8.805 15.875 5.145 1 89.5 14 SER B O 1
ATOM 827 N N . LEU B 1 15 ? -10.305 14.781 6.562 1 93.06 15 LEU B N 1
ATOM 828 C CA . LEU B 1 15 ? -9.438 15 7.719 1 93.06 15 LEU B CA 1
ATOM 829 C C . LEU B 1 15 ? -8.086 14.328 7.516 1 93.06 15 LEU B C 1
ATOM 831 O O . LEU B 1 15 ? -7.047 14.906 7.836 1 93.06 15 LEU B O 1
ATOM 835 N N . PHE B 1 16 ? -8.117 13.125 7.023 1 94.19 16 PHE B N 1
ATOM 836 C CA . PHE B 1 16 ? -6.902 12.359 6.773 1 94.19 16 PHE B CA 1
ATOM 837 C C . PHE B 1 16 ? -5.973 13.117 5.836 1 94.19 16 PHE B C 1
ATOM 839 O O . PHE B 1 16 ? -4.773 13.242 6.109 1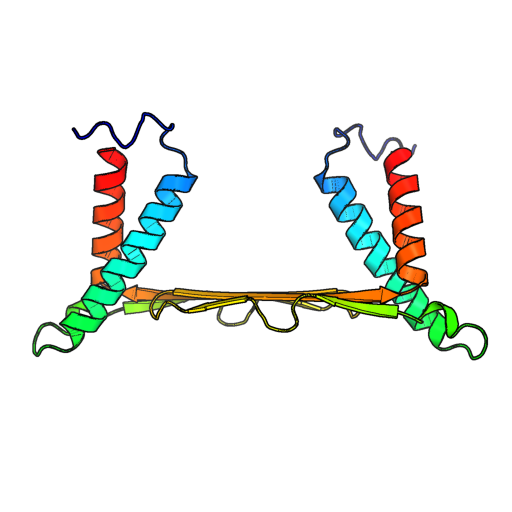 94.19 16 PHE B O 1
ATOM 846 N N . LEU B 1 17 ? -6.551 13.641 4.754 1 94.06 17 LEU B N 1
ATOM 847 C CA . LEU B 1 17 ? -5.758 14.367 3.771 1 94.06 17 LEU B CA 1
ATOM 848 C C . LEU B 1 17 ? -5.199 15.656 4.371 1 94.06 17 LEU B C 1
ATOM 850 O O . LEU B 1 17 ? -4.051 16.016 4.105 1 94.06 17 LEU B O 1
ATOM 854 N N . LEU B 1 18 ? -6.074 16.312 5.117 1 95.31 18 LEU B N 1
ATOM 855 C CA . LEU B 1 18 ? -5.66 17.562 5.754 1 95.31 18 LEU B CA 1
ATOM 856 C C . LEU B 1 18 ? -4.531 17.312 6.746 1 95.31 18 LEU B C 1
ATOM 858 O O . LEU B 1 18 ? -3.582 18.094 6.824 1 95.31 18 LEU B O 1
ATOM 862 N N . LEU B 1 19 ? -4.609 16.156 7.516 1 96.38 19 LEU B N 1
ATOM 863 C CA . LEU B 1 19 ? -3.57 15.797 8.469 1 96.38 19 LEU B CA 1
ATOM 864 C C . LEU B 1 19 ? -2.254 15.508 7.758 1 96.38 19 LEU B C 1
ATOM 866 O O . LEU B 1 19 ? -1.196 15.977 8.18 1 96.38 19 LEU B O 1
ATOM 870 N N . LEU B 1 20 ? -2.332 14.758 6.672 1 95 20 LEU B N 1
ATOM 871 C CA . LEU B 1 20 ? -1.144 14.453 5.883 1 95 20 LEU B CA 1
ATOM 872 C C . LEU B 1 20 ? -0.495 15.734 5.355 1 95 20 LEU B C 1
ATOM 874 O O . LEU B 1 20 ? 0.718 15.914 5.484 1 95 20 LEU B O 1
ATOM 878 N N . GLY B 1 21 ? -1.349 16.562 4.805 1 96.5 21 GLY B N 1
ATOM 879 C CA . GLY B 1 21 ? -0.856 17.844 4.324 1 96.5 21 GLY B CA 1
ATOM 880 C C . GLY B 1 21 ? -0.219 18.688 5.414 1 96.5 21 GLY B C 1
ATOM 881 O O . GLY B 1 21 ? 0.834 19.281 5.203 1 96.5 21 GLY B O 1
ATOM 882 N N . GLY B 1 22 ? -0.885 18.734 6.531 1 96.69 22 GLY B N 1
ATOM 883 C CA . GLY B 1 22 ? -0.357 19.484 7.66 1 96.69 22 GLY B CA 1
ATOM 884 C C . GLY B 1 22 ? 1.007 19 8.109 1 96.69 22 GLY B C 1
ATO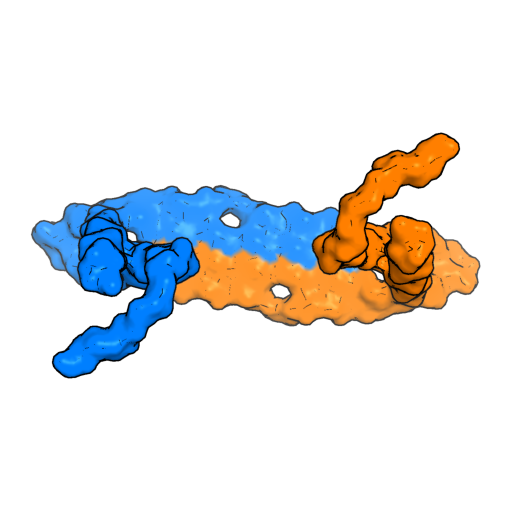M 885 O O . GLY B 1 22 ? 1.908 19.812 8.352 1 96.69 22 GLY B O 1
ATOM 886 N N . ILE B 1 23 ? 1.143 17.672 8.211 1 97.19 23 ILE B N 1
ATOM 887 C CA . ILE B 1 23 ? 2.404 17.078 8.633 1 97.19 23 ILE B CA 1
ATOM 888 C C . ILE B 1 23 ? 3.504 17.438 7.633 1 97.19 23 ILE B C 1
ATOM 890 O O . ILE B 1 23 ? 4.609 17.812 8.031 1 97.19 23 ILE B O 1
ATOM 894 N N . VAL B 1 24 ? 3.156 17.344 6.352 1 96.5 24 VAL B N 1
ATOM 895 C CA . VAL B 1 24 ? 4.133 17.594 5.301 1 96.5 24 VAL B CA 1
ATOM 896 C C . VAL B 1 24 ? 4.543 19.062 5.309 1 96.5 24 VAL B C 1
ATOM 898 O O . VAL B 1 24 ? 5.734 19.375 5.332 1 96.5 24 VAL B O 1
ATOM 901 N N . ILE B 1 25 ? 3.617 19.984 5.367 1 97.12 25 ILE B N 1
ATOM 902 C CA . ILE B 1 25 ? 3.893 21.406 5.379 1 97.12 25 ILE B CA 1
ATOM 903 C C . ILE B 1 25 ? 4.695 21.766 6.625 1 97.12 25 ILE B C 1
ATOM 905 O O . ILE B 1 25 ? 5.691 22.5 6.543 1 97.12 25 ILE B O 1
ATOM 909 N N . GLY B 1 26 ? 4.211 21.312 7.789 1 96.88 26 GLY B N 1
ATOM 910 C CA . GLY B 1 26 ? 4.953 21.547 9.016 1 96.88 26 GLY B CA 1
ATOM 911 C C . GLY B 1 26 ? 6.383 21.047 8.953 1 96.88 26 GLY B C 1
ATOM 912 O O . GLY B 1 26 ? 7.309 21.75 9.375 1 96.88 26 GLY B O 1
ATOM 913 N N . GLY B 1 27 ? 6.562 19.797 8.484 1 95.94 27 GLY B N 1
ATOM 914 C CA . GLY B 1 27 ? 7.895 19.234 8.344 1 95.94 27 GLY B CA 1
ATOM 915 C C . GLY B 1 27 ? 8.805 20.062 7.465 1 95.94 27 GLY B C 1
ATOM 916 O O . GLY B 1 27 ? 9.977 20.266 7.793 1 95.94 27 GLY B O 1
ATOM 917 N N . PHE B 1 28 ? 8.273 20.5 6.379 1 96.19 28 PHE B N 1
ATOM 918 C CA . PHE B 1 28 ? 9.055 21.344 5.477 1 96.19 28 PHE B CA 1
ATOM 919 C C . PHE B 1 28 ? 9.461 22.641 6.16 1 96.19 28 PHE B C 1
ATOM 921 O O . PHE B 1 28 ? 10.602 23.094 6.008 1 96.19 28 PHE B O 1
ATOM 928 N N . ILE B 1 29 ? 8.539 23.297 6.848 1 96.38 29 ILE B N 1
ATOM 929 C CA . ILE B 1 29 ? 8.836 24.5 7.617 1 96.38 29 ILE B CA 1
ATOM 930 C C . ILE B 1 29 ? 9.945 24.203 8.625 1 96.38 29 ILE B C 1
ATOM 932 O O . ILE B 1 29 ? 10.883 25 8.773 1 96.38 29 ILE B O 1
ATOM 936 N N . GLY B 1 30 ? 9.836 23.078 9.336 1 96.5 30 GLY B N 1
ATOM 937 C CA . GLY B 1 30 ? 10.859 22.672 10.289 1 96.5 30 GLY B CA 1
ATOM 938 C C . GLY B 1 30 ? 12.227 22.5 9.656 1 96.5 30 GLY B C 1
ATOM 939 O O . GLY B 1 30 ? 13.227 22.953 10.211 1 96.5 30 GLY B O 1
ATOM 940 N N . GLN B 1 31 ? 12.273 21.828 8.547 1 95.19 31 GLN B N 1
ATOM 941 C CA . GLN B 1 31 ? 13.539 21.625 7.844 1 95.19 31 GLN B CA 1
ATOM 942 C C . GLN B 1 31 ? 14.148 22.953 7.41 1 95.19 31 GLN B C 1
ATOM 944 O O . GLN B 1 31 ? 15.367 23.141 7.488 1 95.19 31 GLN B O 1
ATOM 949 N N . TYR B 1 32 ? 13.289 23.797 6.859 1 95.44 32 TYR B N 1
ATOM 950 C CA . TYR B 1 32 ? 13.758 25.094 6.387 1 95.44 32 TYR B CA 1
ATOM 951 C C . TYR B 1 32 ? 14.258 25.953 7.543 1 95.44 32 TYR B C 1
ATOM 953 O O . TYR B 1 32 ? 15.367 26.484 7.492 1 95.44 32 TYR B O 1
ATOM 961 N N . LEU B 1 33 ? 13.531 26.141 8.586 1 95.56 33 LEU B N 1
ATOM 962 C CA . LEU B 1 33 ? 13.883 26.953 9.734 1 95.56 33 LEU B CA 1
ATOM 963 C C . LEU B 1 33 ? 14.977 26.297 10.562 1 95.56 33 LEU B C 1
ATOM 965 O O . LEU B 1 33 ? 15.703 26.984 11.289 1 95.56 33 LEU B O 1
ATOM 969 N N . GLY B 1 34 ? 14.992 24.984 10.523 1 94.88 34 GLY B N 1
ATOM 970 C CA . GLY B 1 34 ? 16.016 24.266 11.25 1 94.88 34 GLY B CA 1
ATOM 971 C C . GLY B 1 34 ? 17.422 24.609 10.82 1 94.88 34 GLY B C 1
ATOM 972 O O . GLY B 1 34 ? 18.391 24.328 11.531 1 94.88 34 GLY B O 1
ATOM 973 N N . LYS B 1 35 ? 17.5 25.281 9.711 1 95.06 35 LYS B N 1
ATOM 974 C CA . LYS B 1 35 ? 18.812 25.672 9.188 1 95.06 35 LYS B CA 1
ATOM 975 C C . LYS B 1 35 ? 19.312 26.953 9.859 1 95.06 35 LYS B C 1
ATOM 977 O O . LYS B 1 35 ? 20.484 27.297 9.75 1 95.06 35 LYS B O 1
ATOM 982 N N . VAL B 1 36 ? 18.469 27.781 10.383 1 93.19 36 VAL B N 1
ATOM 983 C CA . VAL B 1 36 ? 18.797 29.031 11.07 1 93.19 36 VAL B CA 1
ATOM 984 C C . VAL B 1 36 ? 19.312 28.719 12.477 1 93.19 36 VAL B C 1
ATOM 986 O O . VAL B 1 36 ? 18.703 27.938 13.203 1 93.19 36 VAL B O 1
ATOM 989 N N . PRO B 1 37 ? 20.406 29.609 12.766 1 85.56 37 PRO B N 1
ATOM 990 C CA . PRO B 1 37 ? 20.922 29.469 14.133 1 85.56 37 PRO B CA 1
ATOM 991 C C . PRO B 1 37 ? 19.875 29.844 15.195 1 85.56 37 PRO B C 1
ATOM 993 O O . PRO B 1 37 ? 19.047 30.734 14.969 1 85.56 37 PRO B O 1
ATOM 996 N N . TYR B 1 38 ? 19.422 28.906 16.109 1 92.62 38 TYR B N 1
ATOM 997 C CA . TYR B 1 38 ? 18.547 29.078 17.266 1 92.62 38 TYR B CA 1
ATOM 998 C C . TYR B 1 38 ? 17.188 28.469 17.016 1 92.62 38 TYR B C 1
ATOM 1000 O O . TYR B 1 38 ? 16.344 28.406 17.922 1 92.62 38 TYR B O 1
ATOM 1008 N N . MET B 1 39 ? 17.016 28.172 15.703 1 95.12 39 MET B N 1
ATOM 1009 C CA . MET B 1 39 ? 15.711 27.594 15.383 1 95.12 39 MET B CA 1
ATOM 1010 C C . MET B 1 39 ? 15.828 26.094 15.094 1 95.12 39 MET B C 1
ATOM 1012 O O . MET B 1 39 ? 14.914 25.484 14.539 1 95.12 39 MET B O 1
ATOM 1016 N N . GLN B 1 40 ? 16.875 25.469 15.539 1 94.62 40 GLN B N 1
ATOM 1017 C CA . GLN B 1 40 ? 17.141 24.062 15.266 1 94.62 40 GLN B CA 1
ATOM 1018 C C . GLN B 1 40 ? 16.156 23.156 16 1 94.62 40 GLN B C 1
ATOM 1020 O O . GLN B 1 40 ? 15.844 22.062 15.539 1 94.62 40 GLN B O 1
ATOM 1025 N N . TRP B 1 41 ? 15.711 23.719 17.156 1 95.38 41 TRP B N 1
ATOM 1026 C CA . TRP B 1 41 ? 14.805 22.938 17.984 1 95.38 41 TRP B CA 1
ATOM 1027 C C . TRP B 1 41 ? 13.492 22.672 17.25 1 95.38 41 TRP B C 1
ATOM 1029 O O . TRP B 1 41 ? 12.82 21.672 17.5 1 95.38 41 TRP B O 1
ATOM 1039 N N . ILE B 1 42 ? 13.156 23.438 16.188 1 96.38 42 ILE B N 1
ATOM 1040 C CA . ILE B 1 42 ? 11.93 23.312 15.414 1 96.38 42 ILE B CA 1
ATOM 1041 C C . ILE B 1 42 ? 12 22.047 14.547 1 96.38 42 ILE B C 1
ATOM 1043 O O . ILE B 1 42 ? 10.977 21.422 14.281 1 96.38 42 ILE B O 1
ATOM 1047 N N . ASN B 1 43 ? 13.102 21.641 14.188 1 96.38 43 ASN B N 1
ATOM 1048 C CA . ASN B 1 43 ? 13.312 20.516 13.289 1 96.38 43 ASN B CA 1
ATOM 1049 C C . ASN B 1 43 ? 13.648 19.25 14.062 1 96.38 43 ASN B C 1
ATOM 1051 O O . ASN B 1 43 ? 13.906 18.203 13.461 1 96.38 43 ASN B O 1
ATOM 1055 N N . TYR B 1 44 ? 13.727 19.422 15.414 1 95.56 44 TYR B N 1
ATOM 1056 C CA . TYR B 1 44 ? 13.93 18.219 16.219 1 95.56 44 TYR B CA 1
ATOM 1057 C C . TYR B 1 44 ? 12.75 17.266 16.078 1 95.56 44 TYR B C 1
ATOM 1059 O O . TYR B 1 44 ? 11.594 17.672 16.219 1 95.56 44 TYR B O 1
ATOM 1067 N N . GLY B 1 45 ? 12.984 15.984 15.68 1 94.25 45 GLY B N 1
ATOM 1068 C CA . GLY B 1 45 ? 11.906 15.047 15.445 1 94.25 45 GLY B CA 1
ATOM 1069 C C . GLY B 1 45 ? 12.367 13.602 15.422 1 94.25 45 GLY B C 1
ATOM 1070 O O . GLY B 1 45 ? 13.555 13.32 15.633 1 94.25 45 GLY B O 1
ATOM 1071 N N . GLN B 1 46 ? 11.453 12.695 15.328 1 93.94 46 GLN B N 1
ATOM 1072 C CA . GLN B 1 46 ? 11.695 11.258 15.266 1 93.94 46 GLN B CA 1
ATOM 1073 C C . GLN B 1 46 ? 11.062 10.648 14.016 1 93.94 46 GLN B C 1
ATOM 1075 O O . GLN B 1 46 ? 10.047 11.141 13.523 1 93.94 46 GLN B O 1
ATOM 1080 N N . GLU B 1 47 ? 11.797 9.57 13.547 1 94.25 47 GLU B N 1
ATOM 1081 C CA . GLU B 1 47 ? 11.266 8.844 12.398 1 94.25 47 GLU B CA 1
ATOM 1082 C C . GLU B 1 47 ? 10.273 7.77 12.836 1 94.25 47 GLU B C 1
ATOM 1084 O O . GLU B 1 47 ? 10.547 6.996 13.758 1 94.25 47 GLU B O 1
ATOM 1089 N N . PHE B 1 48 ? 9.164 7.828 12.195 1 94.25 48 PHE B N 1
ATOM 1090 C CA . PHE B 1 48 ? 8.141 6.812 12.414 1 94.25 48 PHE B CA 1
ATOM 1091 C C . PHE B 1 48 ? 7.863 6.039 11.133 1 94.25 48 PHE B C 1
ATOM 1093 O O . PHE B 1 48 ? 7.965 6.59 10.039 1 94.25 48 PHE B O 1
ATOM 1100 N N . GLY B 1 49 ? 7.613 4.809 11.25 1 94.12 49 GLY B N 1
ATOM 1101 C CA . GLY B 1 49 ? 7.281 3.98 10.102 1 94.12 49 GLY B CA 1
ATOM 1102 C C . GLY B 1 49 ? 7.68 2.527 10.281 1 94.12 49 GLY B C 1
ATOM 1103 O O . GLY B 1 49 ? 7.93 2.08 11.398 1 94.12 49 GLY B O 1
ATOM 1104 N N . PHE B 1 50 ? 7.691 1.735 9.258 1 93.5 50 PHE B N 1
ATOM 1105 C CA . PHE B 1 50 ? 8.141 0.348 9.273 1 93.5 50 PHE B CA 1
ATOM 1106 C C . PHE B 1 50 ? 9.656 0.268 9.125 1 93.5 50 PHE B C 1
ATOM 1108 O O . PHE B 1 50 ? 10.227 0.868 8.211 1 93.5 50 PHE B O 1
ATOM 1115 N N . LYS B 1 51 ? 10.211 -0.328 10.094 1 92.12 51 LYS B N 1
ATOM 1116 C CA . LYS B 1 51 ? 11.656 -0.522 9.984 1 92.12 51 LYS B CA 1
ATOM 1117 C C . LYS B 1 51 ? 12.016 -1.327 8.742 1 92.12 51 LYS B C 1
ATOM 1119 O O . LYS B 1 51 ? 12.961 -0.99 8.023 1 92.12 51 LYS B O 1
ATOM 1124 N N . ASN B 1 52 ? 11.18 -2.385 8.508 1 93.88 52 ASN B N 1
ATOM 1125 C CA . ASN B 1 52 ? 11.289 -3.184 7.289 1 93.88 52 ASN B CA 1
ATOM 1126 C C . ASN B 1 52 ? 9.992 -3.172 6.488 1 93.88 52 ASN B C 1
ATOM 1128 O O . ASN B 1 52 ? 8.898 -3.135 7.066 1 93.88 52 ASN B O 1
ATOM 1132 N N . PRO B 1 53 ? 10.086 -3.123 5.129 1 92.94 53 PRO B N 1
ATOM 1133 C CA . PRO B 1 53 ? 8.867 -3.174 4.32 1 92.94 53 PRO B CA 1
ATOM 1134 C C . PRO B 1 53 ? 8.055 -4.441 4.562 1 92.94 53 PRO B C 1
ATOM 1136 O O . PRO B 1 53 ? 8.609 -5.484 4.906 1 92.94 53 PRO B O 1
ATOM 1139 N N . ILE B 1 54 ? 6.832 -4.285 4.516 1 95.62 54 ILE B N 1
ATOM 1140 C CA . ILE B 1 54 ? 5.953 -5.449 4.52 1 95.62 54 ILE B CA 1
ATOM 1141 C C . ILE B 1 54 ? 5.996 -6.133 3.156 1 95.62 54 ILE B C 1
ATOM 1143 O O . ILE B 1 54 ? 5.621 -5.535 2.145 1 95.62 54 ILE B O 1
ATOM 1147 N N . VAL B 1 55 ? 6.512 -7.273 3.123 1 95.31 55 VAL B N 1
ATOM 1148 C CA . VAL B 1 55 ? 6.723 -7.949 1.849 1 95.31 55 VAL B CA 1
ATOM 1149 C C . VAL B 1 55 ? 5.934 -9.258 1.818 1 95.31 55 VAL B C 1
ATOM 1151 O O . VAL B 1 55 ? 6.031 -10.07 2.74 1 95.31 55 VAL B O 1
ATOM 1154 N N . LEU B 1 56 ? 5.109 -9.461 0.913 1 93.75 56 LEU B N 1
ATOM 1155 C CA . LEU B 1 56 ? 4.453 -10.719 0.601 1 93.75 56 LEU B CA 1
ATOM 1156 C C . LEU B 1 56 ? 5.023 -11.336 -0.674 1 93.75 56 LEU B C 1
ATOM 1158 O O . LEU B 1 56 ? 4.801 -10.812 -1.77 1 93.75 56 LEU B O 1
ATOM 1162 N N . ASP B 1 57 ? 5.727 -12.398 -0.481 1 95.44 57 ASP B N 1
ATOM 1163 C CA . ASP B 1 57 ? 6.336 -13.109 -1.599 1 95.44 57 ASP B CA 1
ATOM 1164 C C . ASP B 1 57 ? 5.82 -14.547 -1.678 1 95.44 57 ASP B C 1
ATOM 1166 O O . ASP B 1 57 ? 6.199 -15.398 -0.865 1 95.44 57 ASP B O 1
ATOM 1170 N N . LEU B 1 58 ? 4.898 -14.852 -2.562 1 94.06 58 LEU B N 1
ATOM 1171 C CA . LEU B 1 58 ? 4.324 -16.188 -2.729 1 94.06 58 LEU B CA 1
ATOM 1172 C C . LEU B 1 58 ? 4.902 -16.875 -3.959 1 94.06 58 LEU B C 1
ATOM 1174 O O . LEU B 1 58 ? 4.398 -17.922 -4.387 1 94.06 58 LEU B O 1
ATOM 1178 N N . SER B 1 59 ? 5.949 -16.391 -4.539 1 91.06 59 SER B N 1
ATOM 1179 C CA . SER B 1 59 ? 6.582 -16.891 -5.758 1 91.06 59 SER B CA 1
ATOM 1180 C C . SER B 1 59 ? 5.773 -16.5 -6.992 1 91.06 59 SER B C 1
ATOM 1182 O O . SER B 1 59 ? 6.336 -16.094 -8.008 1 91.06 59 SER B O 1
ATOM 1184 N N . ILE B 1 60 ? 4.504 -16.531 -6.914 1 93.88 60 ILE B N 1
ATOM 1185 C CA . ILE B 1 60 ? 3.605 -16.203 -8.016 1 93.88 60 ILE B CA 1
ATOM 1186 C C . ILE B 1 60 ? 3.199 -14.734 -7.934 1 93.88 60 ILE B C 1
ATOM 1188 O O . ILE B 1 60 ? 3.117 -14.047 -8.953 1 93.88 60 ILE B O 1
ATOM 1192 N N . ILE B 1 61 ? 2.986 -14.289 -6.703 1 95.81 61 ILE B N 1
ATOM 1193 C CA . ILE B 1 61 ? 2.578 -12.914 -6.441 1 95.81 61 ILE B CA 1
ATOM 1194 C C . ILE B 1 61 ? 3.568 -12.258 -5.48 1 95.81 61 ILE B C 1
ATOM 1196 O O . ILE B 1 61 ? 3.977 -12.867 -4.488 1 95.81 61 ILE B O 1
ATOM 1200 N N . TYR B 1 62 ? 3.982 -11.086 -5.816 1 96.19 62 TYR B N 1
ATOM 1201 C CA . TYR B 1 62 ? 4.867 -10.289 -4.977 1 96.19 62 TYR B CA 1
ATOM 1202 C C . TYR B 1 62 ? 4.258 -8.922 -4.68 1 96.19 62 TYR B C 1
ATOM 1204 O O . TYR B 1 62 ? 3.848 -8.211 -5.598 1 96.19 62 TYR B O 1
ATOM 1212 N N . ILE B 1 63 ? 4.121 -8.531 -3.469 1 96.88 63 ILE B N 1
ATOM 1213 C CA . ILE B 1 63 ? 3.623 -7.234 -3.027 1 96.88 63 ILE B CA 1
ATOM 1214 C C . ILE B 1 63 ? 4.543 -6.664 -1.95 1 96.88 63 ILE B C 1
ATOM 1216 O O . ILE B 1 63 ? 4.945 -7.379 -1.027 1 96.88 63 ILE B O 1
ATOM 1220 N N . GLN B 1 64 ? 4.91 -5.508 -2.076 1 96.75 64 GLN B N 1
ATOM 1221 C CA . GLN B 1 64 ? 5.754 -4.844 -1.084 1 96.75 64 GLN B CA 1
ATOM 1222 C C . GLN B 1 64 ? 5.215 -3.459 -0.745 1 96.75 64 GLN B C 1
ATOM 1224 O O . GLN B 1 64 ? 4.793 -2.715 -1.634 1 96.75 64 GLN B O 1
ATOM 1229 N N . PHE B 1 65 ? 5.207 -3.098 0.494 1 97.31 65 PHE B N 1
ATOM 1230 C CA . PHE B 1 65 ? 4.766 -1.797 0.984 1 97.31 65 PHE B CA 1
ATOM 1231 C C . PHE B 1 65 ? 5.738 -1.254 2.025 1 97.31 65 PHE B C 1
ATOM 1233 O O . PHE B 1 65 ? 6.184 -1.989 2.91 1 97.31 65 PHE B O 1
ATOM 1240 N N . SER B 1 66 ? 6.09 -0.103 1.884 1 97.06 66 SER B N 1
ATOM 1241 C CA . SER B 1 66 ? 6.93 0.583 2.859 1 97.06 66 SER B CA 1
ATOM 1242 C C . SER B 1 66 ? 6.379 1.965 3.189 1 97.06 66 SER B C 1
ATOM 1244 O O . SER B 1 66 ? 5.895 2.674 2.307 1 97.06 66 SER B O 1
ATOM 1246 N N . PHE B 1 67 ? 6.418 2.303 4.375 1 97.12 67 PHE B N 1
ATOM 1247 C CA . PHE B 1 67 ? 5.984 3.609 4.855 1 97.12 67 PHE B CA 1
ATOM 1248 C C . PHE B 1 67 ? 6.945 4.148 5.906 1 97.12 67 PHE B C 1
ATOM 1250 O O . PHE B 1 67 ? 7.289 3.445 6.859 1 97.12 67 PHE B O 1
ATOM 1257 N N . LYS B 1 68 ? 7.449 5.352 5.75 1 96.56 68 LYS B N 1
ATOM 1258 C CA . LYS B 1 68 ? 8.281 6.078 6.699 1 96.56 68 LYS B CA 1
ATOM 1259 C C . LYS B 1 68 ? 7.895 7.555 6.758 1 96.56 68 LYS B C 1
ATOM 1261 O O . LYS B 1 68 ? 7.551 8.148 5.738 1 96.56 68 LYS B O 1
ATOM 1266 N N . MET B 1 69 ? 7.988 8.117 7.926 1 95.69 69 MET B N 1
ATOM 1267 C CA . MET B 1 69 ? 7.66 9.531 8.094 1 95.69 69 MET B CA 1
ATOM 1268 C C . MET B 1 69 ? 8.508 10.156 9.195 1 95.69 69 MET B C 1
ATOM 1270 O O . MET B 1 69 ? 8.789 9.516 10.211 1 95.69 69 MET B O 1
ATOM 1274 N N . GLU B 1 70 ? 8.914 11.32 9.031 1 95.69 70 GLU B N 1
ATOM 1275 C CA . GLU B 1 70 ? 9.602 12.094 10.062 1 95.69 70 GLU B CA 1
ATOM 1276 C C . GLU B 1 70 ? 8.664 13.094 10.719 1 95.69 70 GLU B C 1
ATOM 1278 O O . GLU B 1 70 ? 8.148 14.008 10.062 1 95.69 70 GLU B O 1
ATOM 1283 N N . ILE B 1 71 ? 8.391 12.898 11.953 1 96.62 71 ILE B N 1
ATOM 1284 C CA . ILE B 1 71 ? 7.527 13.812 12.695 1 96.62 71 ILE B CA 1
ATOM 1285 C C . ILE B 1 71 ? 8.383 14.781 13.516 1 96.62 71 ILE B C 1
ATOM 1287 O O . ILE B 1 71 ? 9.07 14.367 14.453 1 96.62 71 ILE B O 1
ATOM 1291 N N . THR B 1 72 ? 8.422 16.062 13.211 1 97.25 72 THR B N 1
ATOM 1292 C CA . THR B 1 72 ? 9.156 17.109 13.914 1 97.25 72 THR B CA 1
ATOM 1293 C C . THR B 1 72 ? 8.203 17.938 14.773 1 97.25 72 THR B C 1
ATOM 1295 O O . THR B 1 72 ? 6.988 17.75 14.727 1 97.25 72 THR B O 1
ATOM 1298 N N . ILE B 1 73 ? 8.805 18.828 15.617 1 97.69 73 ILE B N 1
ATOM 1299 C CA . ILE B 1 73 ? 7.996 19.734 16.406 1 97.69 73 ILE B CA 1
ATOM 1300 C C . ILE B 1 73 ? 7.121 20.594 15.484 1 97.69 73 ILE B C 1
ATOM 1302 O O . ILE B 1 73 ? 5.938 20.797 15.766 1 97.69 73 ILE B O 1
ATOM 1306 N N . ALA B 1 74 ? 7.719 21.016 14.398 1 97.94 74 ALA B N 1
ATOM 1307 C CA . ALA B 1 74 ? 6.98 21.797 13.406 1 97.94 74 ALA B CA 1
ATOM 1308 C C . ALA B 1 74 ? 5.832 20.984 12.812 1 97.94 74 ALA B C 1
ATOM 1310 O O . ALA B 1 74 ? 4.75 21.516 12.562 1 97.94 74 ALA B O 1
ATOM 1311 N N . SER B 1 75 ? 5.988 19.703 12.578 1 98 75 SER B N 1
ATOM 1312 C CA . SER B 1 75 ? 4.953 18.812 12.07 1 98 75 SER B CA 1
ATOM 1313 C C . SER B 1 75 ? 3.783 18.719 13.039 1 98 75 SER B C 1
ATOM 1315 O O . SER B 1 75 ? 2.623 18.688 12.625 1 98 75 SER B O 1
ATOM 1317 N N . ILE B 1 76 ? 4.105 18.609 14.281 1 97.75 76 ILE B N 1
ATOM 1318 C CA . ILE B 1 76 ? 3.076 18.531 15.312 1 97.75 76 ILE B CA 1
ATOM 1319 C C . ILE B 1 76 ? 2.207 19.797 15.258 1 97.75 76 ILE B C 1
ATOM 1321 O O . ILE B 1 76 ? 0.977 19.703 15.297 1 97.75 76 ILE B O 1
ATOM 1325 N N . LEU B 1 77 ? 2.883 20.953 15.125 1 97.88 77 LEU B N 1
ATOM 1326 C CA . LEU B 1 77 ? 2.143 22.203 14.977 1 97.88 77 LEU B CA 1
ATOM 1327 C C . LEU B 1 77 ? 1.268 22.172 13.727 1 97.88 77 LEU B C 1
ATOM 1329 O O . LEU B 1 77 ? 0.146 22.688 13.734 1 97.88 77 LEU B O 1
ATOM 1333 N N . GLY B 1 78 ? 1.816 21.656 12.703 1 97.62 78 GLY B N 1
ATOM 1334 C CA . GLY B 1 78 ? 1.05 21.484 11.477 1 97.62 78 GLY B CA 1
ATOM 1335 C C . GLY B 1 78 ? -0.193 20.641 11.664 1 97.62 78 GLY B C 1
ATOM 1336 O O . GLY B 1 78 ? -1.253 20.953 11.117 1 97.62 78 GLY B O 1
ATOM 1337 N N . ILE B 1 79 ? -0.108 19.578 12.43 1 97.56 79 ILE B N 1
ATOM 1338 C CA . ILE B 1 79 ? -1.232 18.688 12.727 1 97.56 79 ILE B CA 1
ATOM 1339 C C . ILE B 1 79 ? -2.305 19.469 13.492 1 97.56 79 ILE B C 1
ATOM 1341 O O . ILE B 1 79 ? -3.49 19.391 13.164 1 97.56 79 ILE B O 1
ATOM 1345 N N . ILE B 1 80 ? -1.896 20.156 14.547 1 97.81 80 ILE B N 1
ATOM 1346 C CA . ILE B 1 80 ? -2.812 20.953 15.352 1 97.81 80 ILE B CA 1
ATOM 1347 C C . ILE B 1 80 ? -3.557 21.938 14.445 1 97.81 80 ILE B C 1
ATOM 1349 O O . ILE B 1 80 ? -4.781 22.062 14.523 1 97.81 80 ILE B O 1
ATOM 1353 N N . ALA B 1 81 ? -2.84 22.641 13.57 1 97.69 81 ALA B N 1
ATOM 1354 C CA . ALA B 1 81 ? -3.443 23.594 12.633 1 97.69 81 ALA B CA 1
ATOM 1355 C C . ALA B 1 81 ? -4.457 22.891 11.727 1 97.69 81 ALA B C 1
ATOM 1357 O O . ALA B 1 81 ? -5.527 23.438 11.453 1 97.69 81 ALA B O 1
ATOM 1358 N N . ALA B 1 82 ? -4.086 21.719 11.266 1 97.06 82 ALA B N 1
ATOM 1359 C CA . ALA B 1 82 ? -4.969 20.953 10.391 1 97.06 82 ALA B CA 1
ATOM 1360 C C . ALA B 1 82 ? -6.281 20.625 11.094 1 97.06 82 ALA B C 1
ATOM 1362 O O . ALA B 1 82 ? -7.3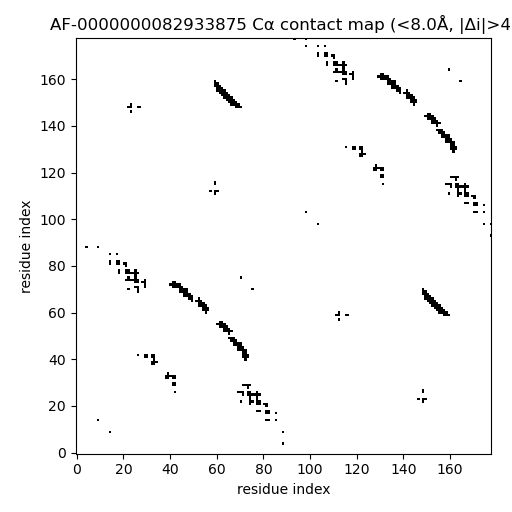55 20.734 10.508 1 97.06 82 ALA B O 1
ATOM 1363 N N . ILE B 1 83 ? -6.195 20.188 12.367 1 96.06 83 ILE B N 1
ATOM 1364 C CA . ILE B 1 83 ? -7.371 19.844 13.156 1 96.06 83 ILE B CA 1
ATOM 1365 C C . ILE B 1 83 ? -8.242 21.078 13.359 1 96.06 83 ILE B C 1
ATOM 1367 O O . ILE B 1 83 ? -9.469 21.016 13.203 1 96.06 83 ILE B O 1
ATOM 1371 N N . LEU B 1 84 ? -7.684 22.234 13.672 1 96.31 84 LEU B N 1
ATOM 1372 C CA . LEU B 1 84 ? -8.414 23.484 13.883 1 96.31 84 LEU B CA 1
ATOM 1373 C C . LEU B 1 84 ? -9.117 23.922 12.609 1 96.31 84 LEU B C 1
ATOM 1375 O O . LEU B 1 84 ? -10.266 24.375 12.656 1 96.31 84 LEU B O 1
ATOM 1379 N N . ILE B 1 85 ? -8.438 23.781 11.445 1 94.88 85 ILE B N 1
ATOM 1380 C CA . ILE B 1 85 ? -9 24.141 10.148 1 94.88 85 ILE B CA 1
ATOM 1381 C C . ILE B 1 85 ? -10.18 23.219 9.828 1 94.88 85 ILE B C 1
ATOM 1383 O O . ILE B 1 85 ? -11.211 23.672 9.336 1 94.88 85 ILE B O 1
ATOM 1387 N N . TYR B 1 86 ? -9.945 21.891 10.055 1 93.25 86 TYR B N 1
ATOM 1388 C CA . TYR B 1 86 ? -10.992 20.906 9.812 1 93.25 86 TYR B CA 1
ATOM 1389 C C . TYR B 1 86 ? -12.25 21.25 10.602 1 93.25 86 TYR B C 1
ATOM 1391 O O . TYR B 1 86 ? -13.367 21.141 10.086 1 93.25 86 TYR B O 1
ATOM 1399 N N . LYS B 1 87 ? -12.062 21.594 11.945 1 92.38 87 LYS B N 1
ATOM 1400 C CA . LYS B 1 87 ? -13.18 21.938 12.828 1 92.38 87 LYS B CA 1
ATOM 1401 C C . LYS B 1 87 ? -13.891 23.203 12.344 1 92.38 87 LYS B C 1
ATOM 1403 O O . LYS B 1 87 ? -15.078 23.391 12.625 1 92.38 87 LYS B O 1
ATOM 1408 N N . ARG B 1 88 ? -13.133 24.031 11.617 1 91.81 88 ARG B N 1
ATOM 1409 C CA . ARG B 1 88 ? -13.688 25.297 11.156 1 91.81 88 ARG B CA 1
ATOM 1410 C C . ARG B 1 88 ? -14.391 25.125 9.812 1 91.81 88 ARG B C 1
ATOM 1412 O O . ARG B 1 88 ? -15.25 25.922 9.453 1 91.81 88 ARG B O 1
ATOM 1419 N N . ILE B 1 89 ? -13.984 24.172 9.055 1 79.25 89 ILE B N 1
ATOM 1420 C CA . ILE B 1 89 ? -14.664 23.891 7.797 1 79.25 89 ILE B CA 1
ATOM 1421 C C . ILE B 1 89 ? -15.945 23.109 8.062 1 79.25 89 ILE B C 1
ATOM 1423 O O . ILE B 1 89 ? -16.984 23.375 7.441 1 79.25 89 ILE B O 1
#

Foldseek 3Di:
DPCVVPPPPLDPVLLVVLLVVLLVVLQVVQVVQCVPPVRVLQNDWDKDWDPDWDWDCPVVDIDTDTDMDTGGNSSVVSNVVSVVVSVVD/DPCVVPPPPLDPVLLVVLLVVLLVVLQVVQVVQCVDPPSVLQNDWDKDWDPDWDWDCPVVDIDTDTDMDTGGNSSVVSNVVSVVVSVVD